Protein 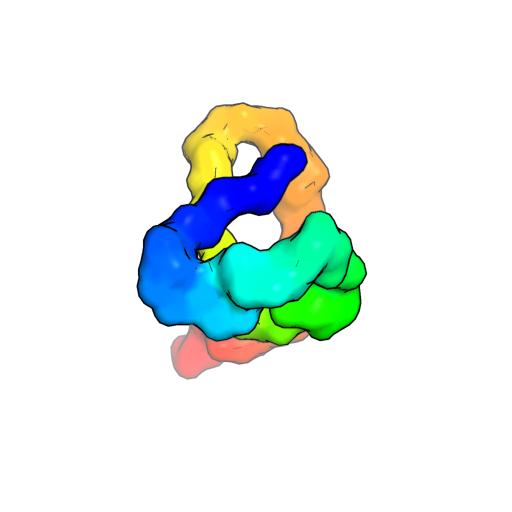AF-A0AAQ2Z956-F1 (afdb_monomer_lite)

Foldseek 3Di:
DDDDDCPDPCVVPPDDDPVNCVPPDDDDDPDDDPDPPPPPDPPDD

Organism: NCBI:txid536231

Sequence (45 aa):
MVVLPEAHPLCVKEKIEIENLENEPFMLSEHGGKTAFTRRNNFLK

Structure (mmCIF, N/CA/C/O backbone):
data_AF-A0AAQ2Z956-F1
#
_entry.id   AF-A0AAQ2Z956-F1
#
loop_
_atom_site.group_PDB
_atom_site.id
_atom_site.type_symbol
_atom_site.label_atom_id
_atom_site.label_alt_id
_atom_site.label_comp_id
_atom_site.label_asym_id
_atom_site.label_entity_id
_atom_site.label_seq_id
_atom_site.pdbx_PDB_ins_code
_atom_site.Cartn_x
_atom_site.Cartn_y
_atom_site.Cartn_z
_atom_site.occupancy
_atom_site.B_iso_or_equiv
_atom_site.auth_seq_id
_atom_site.auth_comp_id
_atom_site.auth_asym_id
_atom_site.auth_atom_id
_atom_site.pdbx_PDB_model_num
ATOM 1 N N . MET A 1 1 ? -2.567 6.596 -7.624 1.00 76.38 1 MET A N 1
ATOM 2 C CA . MET A 1 1 ? -3.792 6.061 -6.993 1.00 76.38 1 MET A CA 1
ATOM 3 C C . MET A 1 1 ? -3.457 4.679 -6.463 1.00 76.38 1 MET A C 1
ATOM 5 O O . MET A 1 1 ? -2.874 3.911 -7.217 1.00 76.38 1 MET A O 1
ATOM 9 N N . VAL A 1 2 ? -3.739 4.402 -5.190 1.00 82.19 2 VAL A N 1
ATOM 10 C CA . VAL A 1 2 ? -3.520 3.084 -4.571 1.00 82.19 2 VAL A CA 1
ATOM 11 C C . VAL A 1 2 ? -4.882 2.410 -4.454 1.00 82.19 2 VAL A C 1
ATOM 13 O O . VAL A 1 2 ? -5.827 3.037 -3.982 1.00 82.19 2 VAL A O 1
ATOM 16 N N . VAL A 1 3 ? -4.991 1.172 -4.927 1.00 87.44 3 VAL A N 1
ATOM 17 C CA . VAL A 1 3 ? -6.203 0.355 -4.807 1.00 87.44 3 VAL A CA 1
ATOM 18 C C . VAL A 1 3 ? -5.883 -0.779 -3.846 1.00 87.44 3 VAL A C 1
ATOM 20 O O . VAL A 1 3 ? -4.889 -1.475 -4.038 1.00 87.44 3 VAL A O 1
ATOM 23 N N . LEU A 1 4 ? -6.702 -0.937 -2.810 1.00 89.50 4 LEU A N 1
ATOM 24 C CA . LEU A 1 4 ? -6.521 -1.941 -1.767 1.00 89.50 4 LEU A CA 1
ATOM 25 C C . LEU A 1 4 ? -7.779 -2.813 -1.654 1.00 89.50 4 LEU A C 1
ATOM 27 O O . LEU A 1 4 ? -8.884 -2.302 -1.850 1.00 89.50 4 LEU A O 1
ATOM 31 N N . PRO A 1 5 ? -7.642 -4.107 -1.318 1.00 90.75 5 PRO A N 1
ATOM 32 C CA . PRO A 1 5 ? -8.775 -4.932 -0.910 1.00 90.75 5 PRO A CA 1
ATOM 33 C C . PRO A 1 5 ? -9.497 -4.326 0.296 1.00 90.75 5 PRO A C 1
ATOM 35 O O . PRO A 1 5 ? -8.854 -3.773 1.181 1.00 90.75 5 PRO A O 1
ATOM 38 N N . GLU A 1 6 ? -10.813 -4.500 0.395 1.00 91.56 6 GLU A N 1
ATOM 39 C CA . 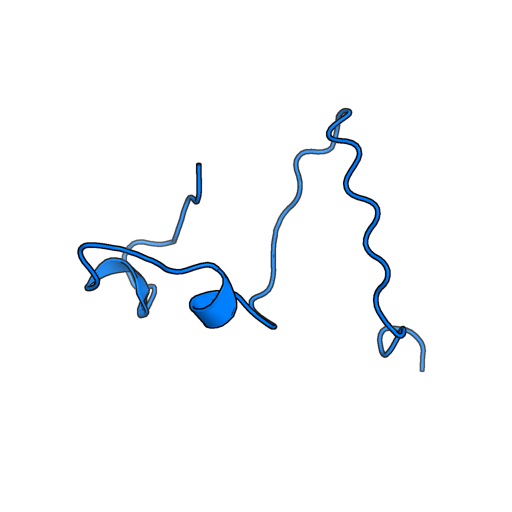GLU A 1 6 ? -11.611 -3.935 1.497 1.00 91.56 6 GLU A CA 1
ATOM 40 C C . GLU A 1 6 ? -11.118 -4.382 2.886 1.00 91.56 6 GLU A C 1
ATOM 42 O O . GLU A 1 6 ? -11.045 -3.582 3.813 1.00 91.56 6 GLU A O 1
ATOM 47 N N . ALA A 1 7 ? -10.675 -5.636 3.007 1.00 93.38 7 ALA A N 1
ATOM 48 C CA . ALA A 1 7 ? -10.125 -6.191 4.244 1.00 93.38 7 ALA A CA 1
ATOM 49 C C . ALA A 1 7 ? -8.664 -5.779 4.535 1.00 93.38 7 ALA A C 1
ATOM 51 O O . ALA A 1 7 ? -8.080 -6.246 5.514 1.00 93.38 7 ALA A O 1
ATOM 52 N N . HIS A 1 8 ? -8.035 -4.958 3.687 1.00 91.62 8 HIS A N 1
ATOM 53 C CA . HIS A 1 8 ? -6.637 -4.578 3.865 1.00 91.62 8 HIS A CA 1
ATOM 54 C C . HIS A 1 8 ? -6.466 -3.691 5.111 1.00 91.62 8 HIS A C 1
ATOM 56 O O . HIS A 1 8 ? -7.203 -2.716 5.263 1.00 91.62 8 HIS A O 1
ATOM 62 N N . PRO A 1 9 ? -5.459 -3.925 5.974 1.00 91.31 9 PRO A N 1
ATOM 63 C CA . PRO A 1 9 ? -5.269 -3.146 7.203 1.00 91.31 9 PRO A CA 1
ATOM 64 C C . PRO A 1 9 ? -5.095 -1.638 6.989 1.00 91.31 9 PRO A C 1
ATOM 66 O O . PRO A 1 9 ? -5.346 -0.854 7.895 1.00 91.31 9 PRO A O 1
ATOM 69 N N . LEU A 1 10 ? -4.663 -1.211 5.800 1.00 91.69 10 LEU A N 1
ATOM 70 C CA . LEU A 1 10 ? -4.528 0.211 5.460 1.00 91.69 10 LEU A CA 1
ATOM 71 C C . LEU A 1 10 ? -5.847 0.870 5.017 1.00 91.69 10 LEU A C 1
ATOM 73 O O . LEU A 1 10 ? -5.896 2.092 4.958 1.00 91.69 10 LEU A O 1
ATOM 77 N N . CYS A 1 11 ? -6.917 0.107 4.770 1.00 90.69 11 CYS A N 1
ATOM 78 C CA . CYS A 1 11 ? -8.232 0.652 4.403 1.00 90.69 11 CYS A CA 1
ATOM 79 C C . CYS A 1 11 ? -8.921 1.409 5.544 1.00 90.69 11 CYS A C 1
ATOM 81 O O . CYS A 1 11 ? -9.815 2.207 5.288 1.00 90.69 11 CYS A O 1
ATOM 83 N N . VAL A 1 12 ? -8.499 1.201 6.797 1.00 91.31 12 VAL A N 1
ATOM 84 C CA . VAL A 1 12 ? -9.019 1.957 7.952 1.00 91.31 12 VAL A CA 1
ATOM 85 C C . VAL A 1 12 ? -8.331 3.312 8.133 1.00 91.31 12 VAL A C 1
ATOM 87 O O . VAL A 1 12 ? -8.752 4.107 8.972 1.00 91.31 12 VAL A O 1
ATOM 90 N N . LYS A 1 13 ? -7.246 3.576 7.393 1.00 89.75 13 LYS A N 1
ATOM 91 C CA . LYS A 1 13 ? -6.517 4.841 7.477 1.00 89.75 13 LYS A CA 1
ATOM 92 C C . LYS A 1 13 ? -7.103 5.854 6.504 1.00 89.75 13 LYS A C 1
ATOM 94 O O . LYS A 1 13 ? -7.213 5.590 5.314 1.00 89.75 13 LYS A O 1
ATOM 99 N N . GLU A 1 14 ? -7.376 7.052 7.012 1.00 89.00 14 GLU A N 1
ATOM 100 C CA . GLU A 1 14 ? -7.834 8.187 6.203 1.00 89.00 14 GLU A CA 1
ATOM 101 C C . GLU A 1 14 ? -6.773 8.643 5.186 1.00 89.00 14 GLU A C 1
ATOM 103 O O . GLU A 1 14 ? -7.095 9.003 4.055 1.00 89.00 14 GLU A O 1
ATOM 108 N N . LYS A 1 15 ? -5.490 8.578 5.566 1.00 90.50 15 LYS A N 1
ATOM 109 C CA . LYS A 1 15 ? -4.351 8.900 4.703 1.00 90.50 15 LYS A CA 1
ATOM 110 C C . LYS A 1 15 ? -3.283 7.814 4.800 1.00 90.50 15 LYS A C 1
ATOM 112 O O . LYS A 1 15 ? -2.911 7.390 5.894 1.00 90.50 15 LYS A O 1
ATOM 117 N N . ILE A 1 16 ? -2.795 7.376 3.644 1.00 89.94 16 ILE A N 1
ATOM 118 C CA . ILE A 1 16 ? -1.730 6.379 3.522 1.00 89.94 16 ILE A CA 1
ATOM 119 C C . ILE A 1 16 ? -0.459 7.103 3.087 1.00 89.94 16 ILE A C 1
ATOM 121 O O . ILE A 1 16 ? -0.434 7.714 2.018 1.00 89.94 16 ILE A O 1
ATOM 125 N N . GLU A 1 17 ? 0.579 7.033 3.915 1.00 91.94 17 GLU A N 1
ATOM 126 C CA . GLU A 1 17 ? 1.909 7.547 3.580 1.00 91.94 17 GLU A CA 1
ATOM 127 C C . GLU A 1 17 ? 2.716 6.481 2.817 1.00 91.94 17 GLU A C 1
ATOM 129 O O . GLU A 1 17 ? 2.422 5.284 2.900 1.00 91.94 17 GLU A O 1
ATOM 134 N N . ILE A 1 18 ? 3.736 6.891 2.058 1.00 89.38 18 ILE A N 1
ATOM 135 C CA . ILE A 1 18 ? 4.509 5.986 1.183 1.00 89.38 18 ILE A CA 1
ATOM 136 C C . ILE A 1 18 ? 5.258 4.926 2.002 1.00 89.38 18 ILE A C 1
ATOM 138 O O . ILE A 1 18 ? 5.334 3.768 1.596 1.00 89.38 18 ILE A O 1
ATOM 142 N N . GLU A 1 19 ? 5.735 5.288 3.189 1.00 92.12 19 GLU A N 1
ATOM 143 C CA . GLU A 1 19 ? 6.431 4.404 4.127 1.00 92.12 19 GLU A CA 1
ATOM 144 C C . GLU A 1 19 ? 5.514 3.292 4.652 1.00 92.12 19 GLU A C 1
ATOM 146 O O . GLU A 1 19 ? 5.982 2.240 5.070 1.00 92.12 19 GLU A O 1
ATOM 151 N N . ASN A 1 20 ? 4.189 3.481 4.619 1.00 89.00 20 ASN A N 1
ATOM 152 C CA . ASN A 1 20 ? 3.249 2.420 4.984 1.00 89.00 20 ASN A CA 1
ATOM 153 C C . ASN A 1 20 ? 3.120 1.341 3.911 1.00 89.00 20 ASN A C 1
ATOM 155 O O . ASN A 1 20 ? 2.559 0.288 4.190 1.00 89.00 20 ASN A O 1
ATOM 159 N N . LEU A 1 21 ? 3.600 1.617 2.702 1.00 88.25 21 LEU A N 1
ATOM 160 C CA . LEU A 1 21 ? 3.581 0.685 1.588 1.00 88.25 21 LEU A CA 1
ATOM 161 C C . LEU A 1 21 ? 4.950 0.043 1.346 1.00 88.25 21 LEU A C 1
ATOM 163 O O . LEU A 1 21 ? 5.109 -0.758 0.422 1.00 88.25 21 LEU A O 1
ATOM 167 N N . GLU A 1 22 ? 5.958 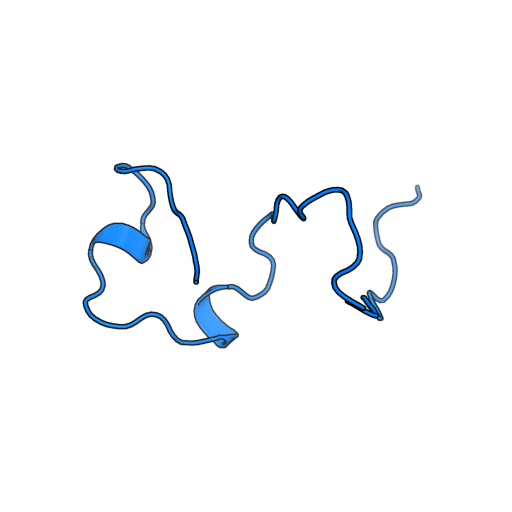0.399 2.146 1.00 89.00 22 GLU A N 1
ATOM 168 C CA . GLU A 1 22 ? 7.248 -0.267 2.079 1.00 89.00 22 GLU A CA 1
ATOM 169 C C . GLU A 1 22 ? 7.063 -1.765 2.335 1.00 89.00 22 GLU A C 1
ATOM 171 O O . GLU A 1 22 ? 6.514 -2.181 3.351 1.00 89.00 22 GLU A O 1
ATOM 176 N N . ASN A 1 23 ? 7.575 -2.582 1.415 1.00 85.44 23 ASN A N 1
ATOM 177 C CA . ASN A 1 23 ? 7.515 -4.047 1.446 1.00 85.44 23 ASN A CA 1
ATOM 178 C C . ASN A 1 23 ? 6.138 -4.685 1.193 1.00 85.44 23 ASN A C 1
ATOM 180 O O . ASN A 1 23 ? 6.095 -5.910 1.062 1.00 85.44 23 ASN A O 1
ATOM 184 N N . GLU A 1 24 ? 5.066 -3.906 1.024 1.00 87.31 24 GLU A N 1
ATOM 185 C CA . GLU A 1 24 ? 3.782 -4.439 0.555 1.00 87.31 24 GLU A CA 1
ATOM 186 C C . GLU A 1 24 ? 3.915 -4.980 -0.884 1.00 87.31 24 GLU A C 1
ATOM 188 O O . GLU A 1 24 ? 4.644 -4.412 -1.712 1.00 87.31 24 GLU A O 1
ATOM 193 N N . PRO A 1 25 ? 3.258 -6.105 -1.216 1.00 86.56 25 PRO A N 1
ATOM 194 C CA . PRO A 1 25 ? 3.246 -6.615 -2.575 1.00 86.56 25 PRO A CA 1
ATOM 195 C C . PRO A 1 25 ? 2.398 -5.703 -3.468 1.00 86.56 25 PRO A C 1
ATOM 197 O O . PRO A 1 25 ? 1.259 -5.370 -3.151 1.00 86.56 25 PRO A O 1
ATOM 200 N N . PHE A 1 26 ? 2.938 -5.347 -4.632 1.00 85.50 26 PHE A N 1
ATOM 201 C CA . PHE A 1 26 ? 2.240 -4.527 -5.617 1.00 85.50 26 PHE A CA 1
ATOM 202 C C . PHE A 1 26 ? 2.003 -5.291 -6.910 1.00 85.50 26 PHE A C 1
ATOM 204 O O . PHE A 1 26 ? 2.905 -5.942 -7.437 1.00 85.50 26 PHE A O 1
ATOM 211 N N . MET A 1 27 ? 0.804 -5.128 -7.463 1.00 81.88 27 MET A N 1
ATOM 212 C CA . MET A 1 27 ? 0.534 -5.443 -8.859 1.00 81.88 27 MET A CA 1
ATOM 213 C C . MET A 1 27 ? 0.749 -4.177 -9.681 1.00 81.88 27 MET A C 1
ATOM 215 O O . MET A 1 27 ? 0.105 -3.155 -9.447 1.00 81.88 27 MET A O 1
ATOM 219 N N . LEU A 1 28 ? 1.686 -4.238 -10.621 1.00 76.38 28 LEU A N 1
ATOM 220 C CA . LEU A 1 28 ? 1.938 -3.151 -11.556 1.00 76.38 28 LEU A CA 1
ATOM 221 C C . LEU A 1 28 ? 1.145 -3.406 -12.836 1.00 76.38 28 LEU A C 1
ATOM 223 O O . LEU A 1 28 ? 1.090 -4.536 -13.319 1.00 76.38 28 LEU A O 1
ATOM 227 N N . SER A 1 29 ? 0.545 -2.358 -13.393 1.00 72.88 29 SER A N 1
ATOM 228 C CA . SER A 1 29 ? -0.098 -2.445 -14.703 1.00 72.88 29 SER A CA 1
ATOM 229 C C . SER A 1 29 ? 0.943 -2.750 -15.781 1.00 72.88 29 SER A C 1
ATOM 231 O O . SER A 1 29 ? 2.025 -2.168 -15.796 1.00 72.88 29 SER A O 1
ATOM 233 N N . GLU A 1 30 ? 0.589 -3.629 -16.714 1.00 72.94 30 GLU A N 1
ATOM 234 C CA . GLU A 1 30 ? 1.505 -4.226 -17.697 1.00 72.94 30 GLU A CA 1
ATOM 235 C C . GLU A 1 30 ? 2.111 -3.213 -18.700 1.00 72.94 30 GLU A C 1
ATOM 237 O O . GLU A 1 30 ? 3.102 -3.505 -19.360 1.00 72.94 30 GLU A O 1
ATOM 242 N N . HIS A 1 31 ? 1.566 -1.993 -18.800 1.00 61.31 31 HIS A N 1
ATOM 243 C CA . HIS A 1 31 ? 1.949 -1.020 -19.827 1.00 61.31 31 HIS A CA 1
ATOM 244 C C . HIS A 1 31 ? 2.460 0.305 -19.231 1.00 61.31 31 HIS A C 1
ATOM 246 O O . HIS A 1 31 ? 1.691 1.177 -18.833 1.00 61.31 31 HIS A O 1
ATOM 252 N N . GLY A 1 32 ? 3.785 0.490 -19.258 1.00 57.62 32 GLY A N 1
ATOM 253 C CA . GLY A 1 32 ? 4.403 1.794 -19.545 1.00 57.62 32 GLY A CA 1
ATOM 254 C C . GLY A 1 32 ? 4.570 2.815 -18.414 1.00 57.62 32 GLY A C 1
ATOM 255 O O . GLY A 1 32 ? 5.055 3.915 -18.678 1.00 57.62 32 GLY A O 1
ATOM 256 N N . GLY A 1 33 ? 4.253 2.495 -17.161 1.00 55.47 33 GLY A N 1
ATOM 257 C CA . GLY A 1 33 ? 4.776 3.281 -16.043 1.00 55.47 33 GLY A CA 1
ATOM 258 C C . GLY A 1 33 ? 6.266 2.982 -15.893 1.00 55.47 33 GLY A C 1
ATOM 259 O O . GLY A 1 33 ? 6.618 1.854 -15.571 1.00 55.47 33 GLY A O 1
ATOM 260 N N . LYS A 1 34 ? 7.158 3.945 -16.155 1.00 59.56 34 LYS A N 1
ATOM 261 C CA . LYS A 1 34 ? 8.603 3.811 -15.886 1.00 59.56 34 LYS A CA 1
ATOM 262 C C . LY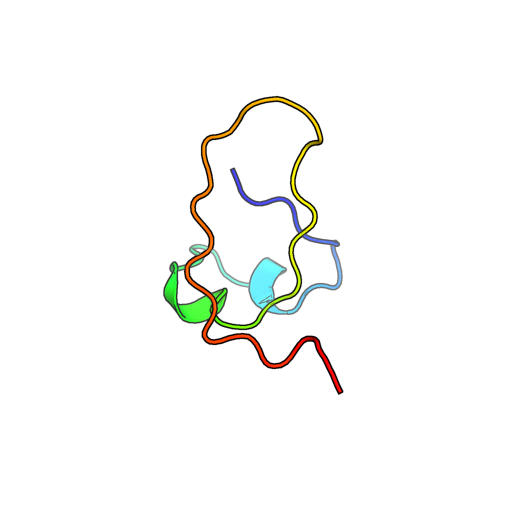S A 1 34 ? 8.831 3.644 -14.379 1.00 59.56 34 LYS A C 1
ATOM 264 O O . LYS A 1 34 ? 9.177 4.599 -13.693 1.00 59.56 34 LYS A O 1
ATOM 269 N N . THR A 1 35 ? 8.624 2.449 -13.849 1.00 57.06 35 THR A N 1
ATOM 270 C CA . THR A 1 35 ? 8.896 2.138 -12.450 1.00 57.06 35 THR A CA 1
ATOM 271 C C . THR A 1 35 ? 10.247 1.444 -12.410 1.00 57.06 35 THR A C 1
ATOM 273 O O . THR A 1 35 ? 10.348 0.225 -12.513 1.00 57.06 35 THR A O 1
ATOM 276 N N . ALA A 1 36 ? 11.316 2.239 -12.329 1.00 51.41 36 ALA A N 1
ATOM 277 C CA . ALA A 1 36 ? 12.644 1.717 -12.039 1.00 51.41 36 ALA A CA 1
ATOM 278 C C . ALA A 1 36 ? 12.640 1.198 -10.595 1.00 51.41 36 ALA A C 1
ATOM 280 O O . ALA A 1 36 ? 12.837 1.949 -9.642 1.00 51.41 36 ALA A O 1
ATOM 281 N N . PHE A 1 37 ? 12.341 -0.088 -10.429 1.00 53.44 37 PHE A N 1
ATOM 282 C CA . PHE A 1 37 ? 12.413 -0.754 -9.140 1.00 53.44 37 PHE A CA 1
ATOM 283 C C . PHE A 1 37 ? 13.877 -1.122 -8.884 1.00 53.44 37 PHE A C 1
ATOM 285 O O . PHE A 1 37 ? 14.332 -2.201 -9.255 1.00 53.44 37 PHE A O 1
ATOM 292 N N . THR A 1 38 ? 14.647 -0.242 -8.244 1.00 48.12 38 THR A N 1
ATOM 293 C CA . THR A 1 38 ? 15.974 -0.615 -7.727 1.00 48.12 38 THR A CA 1
ATOM 294 C C . THR A 1 38 ? 15.792 -1.414 -6.434 1.00 48.12 38 THR A C 1
ATOM 296 O O . THR A 1 38 ? 16.125 -0.963 -5.341 1.00 48.12 38 THR A O 1
ATOM 299 N N . ARG A 1 39 ? 15.208 -2.617 -6.529 1.00 50.88 39 ARG A N 1
ATOM 300 C CA . ARG A 1 39 ? 15.212 -3.577 -5.417 1.00 50.88 39 ARG A CA 1
ATOM 301 C C . ARG A 1 39 ? 16.633 -4.120 -5.330 1.00 50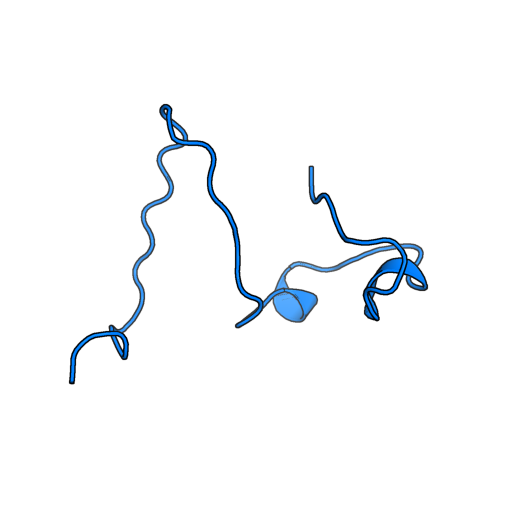.88 39 ARG A C 1
ATOM 303 O O . ARG A 1 39 ? 17.115 -4.718 -6.289 1.00 50.88 39 ARG A O 1
ATOM 310 N N . ARG A 1 40 ? 17.295 -3.979 -4.174 1.00 50.91 40 ARG A N 1
ATOM 311 C CA . ARG A 1 4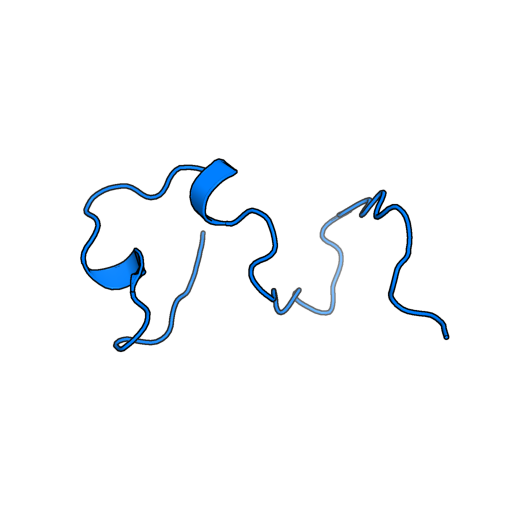0 ? 18.299 -4.973 -3.765 1.00 50.91 40 ARG A CA 1
ATOM 312 C C . ARG A 1 40 ? 17.560 -6.311 -3.768 1.00 50.91 40 ARG A C 1
ATOM 314 O O . ARG A 1 40 ? 16.703 -6.564 -2.927 1.00 50.91 40 ARG A O 1
ATOM 321 N N . ASN A 1 41 ? 17.778 -7.052 -4.844 1.00 43.09 41 ASN A N 1
ATOM 322 C CA . ASN A 1 41 ? 17.045 -8.241 -5.215 1.00 43.09 41 ASN A CA 1
ATOM 323 C C . ASN A 1 41 ? 17.188 -9.300 -4.115 1.00 43.09 41 ASN A C 1
ATOM 325 O O . ASN A 1 41 ? 18.272 -9.833 -3.922 1.00 43.09 41 ASN A O 1
ATOM 329 N N . ASN A 1 42 ? 16.096 -9.605 -3.416 1.00 50.38 42 ASN A N 1
ATOM 330 C CA . ASN A 1 42 ? 15.944 -10.867 -2.689 1.00 50.38 42 ASN A CA 1
ATOM 331 C C . ASN A 1 42 ? 14.802 -11.685 -3.311 1.00 50.38 42 ASN A C 1
ATOM 333 O O . ASN A 1 42 ? 13.973 -12.260 -2.613 1.00 50.38 42 ASN A O 1
ATOM 337 N N . PHE A 1 43 ? 14.706 -11.641 -4.643 1.00 49.03 43 PHE A N 1
ATOM 338 C CA . PHE A 1 43 ? 13.752 -12.417 -5.434 1.00 49.03 43 PHE A CA 1
ATOM 339 C C . PHE A 1 43 ? 14.443 -13.371 -6.416 1.00 49.03 43 PHE A C 1
ATOM 341 O O . PHE A 1 43 ? 13.852 -13.785 -7.405 1.00 49.03 43 PHE A O 1
ATOM 348 N N . LEU A 1 44 ? 15.684 -13.756 -6.116 1.00 40.81 44 LEU A N 1
ATOM 349 C CA . LEU A 1 44 ? 16.343 -14.931 -6.675 1.00 40.81 44 LEU A CA 1
ATOM 350 C C . LEU A 1 44 ? 17.026 -15.651 -5.505 1.00 40.81 44 LEU A C 1
ATOM 352 O O . LEU A 1 44 ? 17.972 -15.119 -4.925 1.00 40.81 44 LEU A O 1
ATOM 356 N N . LYS A 1 45 ? 16.485 -16.815 -5.130 1.00 38.78 45 LYS A N 1
ATOM 357 C CA . LYS A 1 45 ? 17.331 -17.892 -4.610 1.00 38.78 45 LYS A CA 1
ATOM 358 C C . LYS A 1 45 ? 18.254 -18.358 -5.728 1.00 38.78 45 LYS A C 1
ATOM 360 O O . LYS A 1 45 ? 17.791 -18.324 -6.891 1.00 38.78 45 LYS A O 1
#

Secondary structure (DSSP, 8-state):
-----TT-GGGG-SS--GGGGTT---PPPSS-----------S--

pLDDT: mean 75.19, std 17.96, range [38.78, 93.38]

Radius of gyration: 12.91 Å; chains: 1; bounding box: 30×27×28 Å